Protein AF-A0A956U260-F1 (afdb_monomer_lite)

Radius of gyration: 22.48 Å; chains: 1; bounding box: 60×25×52 Å

Structure (mmCIF, N/CA/C/O backbone):
data_AF-A0A956U260-F1
#
_entry.id   AF-A0A956U260-F1
#
loop_
_atom_site.group_PDB
_atom_site.id
_atom_site.type_symbol
_atom_site.label_atom_id
_atom_site.label_alt_id
_atom_site.label_comp_id
_atom_site.label_asym_id
_atom_site.label_entity_id
_atom_site.label_seq_id
_atom_site.pdbx_PDB_ins_code
_atom_site.Cartn_x
_atom_site.Cartn_y
_atom_site.Cartn_z
_atom_site.occupancy
_atom_site.B_iso_or_equiv
_atom_site.auth_seq_id
_atom_site.auth_comp_id
_atom_site.auth_asym_id
_atom_site.auth_atom_id
_atom_site.pdbx_PDB_model_num
ATOM 1 N N . MET A 1 1 ? -6.332 -4.054 18.801 1.00 64.88 1 MET A N 1
ATOM 2 C CA . MET A 1 1 ? -7.334 -3.091 19.324 1.00 64.88 1 MET A CA 1
ATOM 3 C C . MET A 1 1 ? -8.642 -3.293 18.571 1.00 64.88 1 MET A C 1
ATOM 5 O O . MET A 1 1 ? -8.606 -3.254 17.340 1.00 64.88 1 MET A O 1
ATOM 9 N N . LYS A 1 2 ? -9.770 -3.523 19.260 1.00 76.88 2 LYS A N 1
ATOM 10 C CA . LYS A 1 2 ? -11.088 -3.543 18.604 1.00 76.88 2 LYS A CA 1
ATOM 11 C C . LYS A 1 2 ? -11.483 -2.127 18.192 1.00 76.88 2 LYS A C 1
ATOM 13 O O . LYS A 1 2 ? -11.190 -1.149 18.877 1.00 76.88 2 LYS A O 1
ATOM 18 N N . LYS A 1 3 ? -12.112 -2.018 17.027 1.00 88.38 3 LYS A N 1
ATOM 19 C CA . LYS A 1 3 ? -12.646 -0.767 16.500 1.00 88.38 3 LYS A CA 1
ATOM 20 C C . LYS A 1 3 ? -14.112 -0.945 16.151 1.00 88.38 3 LYS A C 1
ATOM 22 O O . LYS A 1 3 ? -14.523 -2.004 15.681 1.00 88.38 3 LYS A O 1
ATOM 27 N N . LEU A 1 4 ? -14.872 0.115 16.365 1.00 89.94 4 LEU A N 1
ATOM 28 C CA . LEU A 1 4 ? -16.263 0.259 15.981 1.00 89.94 4 LEU A CA 1
ATOM 29 C C . LEU A 1 4 ? -16.332 1.055 14.676 1.00 89.94 4 LEU A C 1
ATOM 31 O O . LEU A 1 4 ? -15.757 2.136 14.575 1.00 89.94 4 LEU A O 1
ATOM 35 N N . CYS A 1 5 ? -17.037 0.553 13.669 1.00 91.50 5 CYS A N 1
ATOM 36 C CA . CYS A 1 5 ? -17.355 1.350 12.487 1.00 91.50 5 CYS A CA 1
ATOM 37 C C . CYS A 1 5 ? -18.518 2.307 12.782 1.00 91.50 5 CYS A C 1
ATOM 39 O O . CYS A 1 5 ? -19.581 1.855 13.197 1.00 91.50 5 CYS A O 1
ATOM 41 N N . ALA A 1 6 ? -18.344 3.605 12.522 1.00 90.75 6 ALA A N 1
ATOM 42 C CA . ALA A 1 6 ? -19.382 4.613 12.757 1.00 90.75 6 ALA A CA 1
ATOM 43 C C . ALA A 1 6 ? -20.577 4.507 11.788 1.00 90.75 6 ALA A C 1
ATOM 45 O O . ALA A 1 6 ? -21.667 4.957 12.125 1.00 90.75 6 ALA A O 1
ATOM 46 N N . ASP A 1 7 ? -20.387 3.895 10.614 1.00 91.50 7 ASP A N 1
ATOM 47 C CA . ASP A 1 7 ? -21.443 3.796 9.596 1.00 91.50 7 ASP A CA 1
ATOM 48 C C . ASP A 1 7 ? -22.310 2.540 9.771 1.00 91.50 7 ASP A C 1
ATOM 50 O O . ASP A 1 7 ? -23.534 2.610 9.714 1.00 91.50 7 ASP A O 1
ATOM 54 N N . CYS A 1 8 ? -21.682 1.377 9.986 1.00 90.19 8 CYS A N 1
ATOM 55 C CA . CYS A 1 8 ? -22.378 0.082 10.042 1.00 90.19 8 CYS A CA 1
ATOM 56 C C . CYS A 1 8 ? -22.360 -0.595 11.416 1.00 90.19 8 CYS A C 1
ATOM 58 O O . CYS A 1 8 ? -22.862 -1.709 11.540 1.00 90.19 8 CYS A O 1
ATOM 60 N N . TYR A 1 9 ? -21.768 0.040 12.434 1.00 89.75 9 TYR A N 1
ATOM 61 C CA . TYR A 1 9 ? -21.723 -0.445 13.824 1.00 89.75 9 TYR A CA 1
ATOM 62 C C . TYR A 1 9 ? -21.036 -1.804 14.011 1.00 89.75 9 TYR A C 1
ATOM 64 O O . TYR A 1 9 ? -21.122 -2.420 15.069 1.00 89.75 9 TYR A O 1
ATOM 72 N N . TYR A 1 10 ? -20.299 -2.260 12.997 1.00 89.81 10 TYR A N 1
ATOM 73 C CA . TYR A 1 10 ? -19.475 -3.457 13.081 1.00 89.81 10 TYR A CA 1
ATOM 74 C C . TYR A 1 10 ? -18.337 -3.257 14.089 1.00 89.81 10 TYR A C 1
ATOM 76 O O . TYR A 1 10 ? -17.586 -2.279 13.992 1.00 89.81 10 TYR A O 1
ATOM 84 N N . VAL A 1 11 ? -18.184 -4.213 15.008 1.00 88.00 11 VAL A N 1
ATOM 85 C CA . VAL A 1 11 ? -17.120 -4.252 16.017 1.00 88.00 11 VAL A CA 1
ATOM 86 C C . VAL A 1 11 ? -16.096 -5.312 15.625 1.00 88.00 11 VAL A C 1
ATOM 88 O O . VAL A 1 11 ? -16.413 -6.495 15.544 1.00 88.00 11 VAL A O 1
ATOM 91 N N . GLY A 1 12 ? -14.848 -4.907 15.402 1.00 85.62 12 GLY A N 1
ATOM 92 C CA . GLY A 1 12 ? -13.780 -5.845 15.066 1.00 85.62 12 GLY A CA 1
ATOM 93 C C . GLY A 1 12 ? -12.477 -5.169 14.665 1.00 85.62 12 GLY A C 1
ATOM 94 O O . GLY A 1 12 ? -12.240 -4.000 14.970 1.00 85.62 12 GLY A O 1
ATOM 95 N N . SER A 1 13 ? -11.610 -5.916 13.985 1.00 82.00 13 SER A N 1
ATOM 96 C CA . SER A 1 13 ? -10.363 -5.393 13.430 1.00 82.00 13 SER A CA 1
ATOM 97 C C . SER A 1 13 ? -10.599 -4.707 12.083 1.00 82.00 13 SER A C 1
ATOM 99 O O . SER A 1 13 ? -11.381 -5.17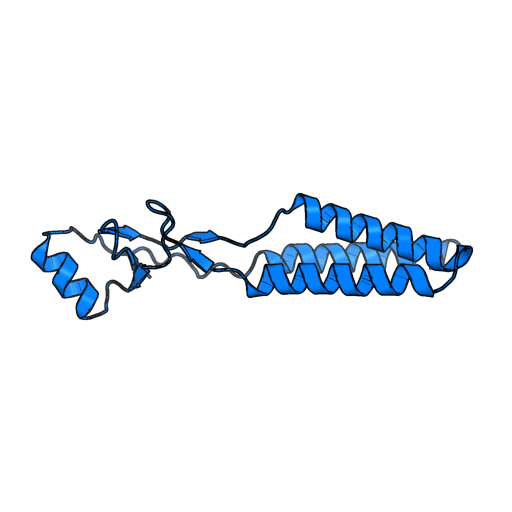0 11.249 1.00 82.00 13 SER A O 1
ATOM 101 N N . GLU A 1 14 ? -9.882 -3.612 11.851 1.00 83.38 14 GLU A N 1
ATOM 102 C CA . GLU A 1 14 ? -9.828 -2.969 10.540 1.00 83.38 14 GLU A CA 1
ATOM 103 C C . GLU A 1 14 ? -9.085 -3.842 9.528 1.00 83.38 14 GLU A C 1
ATOM 105 O O . GLU A 1 14 ? -8.104 -4.508 9.862 1.00 83.38 14 GLU A O 1
ATOM 110 N N . LYS A 1 15 ? -9.532 -3.823 8.272 1.00 83.25 15 LYS A N 1
ATOM 111 C CA . LYS A 1 15 ? -8.829 -4.487 7.177 1.00 83.25 15 LYS A CA 1
ATOM 112 C C . LYS A 1 15 ? -7.995 -3.454 6.431 1.00 83.25 15 LYS A C 1
ATOM 114 O O . LYS A 1 15 ? -8.499 -2.399 6.046 1.00 83.25 15 LYS A O 1
ATOM 119 N N . HIS A 1 16 ? -6.719 -3.751 6.201 1.00 79.75 16 HIS A N 1
ATOM 120 C CA . HIS A 1 16 ? -5.903 -2.934 5.310 1.00 79.75 16 HIS A CA 1
ATOM 121 C C . HIS A 1 16 ? -6.337 -3.168 3.864 1.00 79.75 16 HIS A C 1
ATOM 123 O O . HIS A 1 16 ? -6.319 -4.297 3.371 1.00 79.75 16 HIS A O 1
ATOM 129 N N . LYS A 1 17 ? -6.716 -2.089 3.181 1.00 80.31 17 LYS A N 1
ATOM 130 C CA . LYS A 1 17 ? -6.945 -2.082 1.740 1.00 80.31 17 LYS A CA 1
ATOM 131 C C . LYS A 1 17 ? -5.847 -1.246 1.101 1.00 80.31 17 LYS A C 1
ATOM 133 O O . LYS A 1 17 ? -5.830 -0.021 1.216 1.00 80.31 17 LYS A O 1
ATOM 138 N N . THR A 1 18 ? -4.907 -1.926 0.459 1.00 78.12 18 THR A N 1
ATOM 139 C CA . THR A 1 18 ? -3.907 -1.286 -0.392 1.00 78.12 18 THR A CA 1
ATOM 140 C C . THR A 1 18 ? -4.554 -0.923 -1.731 1.00 78.12 18 THR A C 1
ATOM 142 O O . THR A 1 18 ? -5.244 -1.758 -2.322 1.00 78.12 18 THR A O 1
ATOM 145 N N . PRO A 1 19 ? -4.407 0.323 -2.206 1.00 70.19 19 PRO A N 1
ATOM 146 C CA . PRO A 1 19 ? -4.822 0.682 -3.552 1.00 70.19 19 PRO A CA 1
ATOM 147 C C . PRO A 1 19 ? -3.888 0.030 -4.5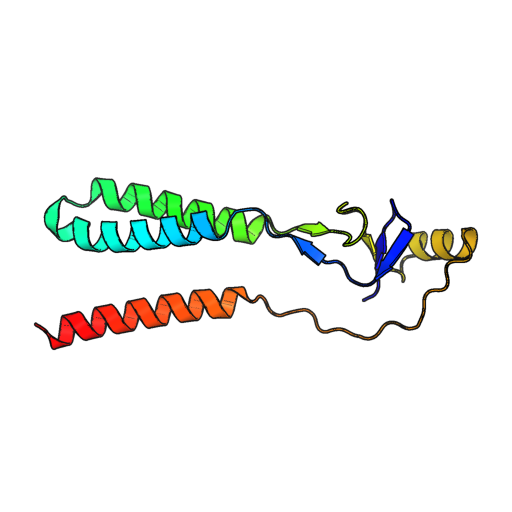78 1.00 70.19 19 PRO A C 1
ATOM 149 O O . PRO A 1 19 ? -2.717 -0.208 -4.297 1.00 70.19 19 PRO A O 1
ATOM 152 N N . GLY A 1 20 ? -4.403 -0.248 -5.774 1.00 70.38 20 GLY A N 1
ATOM 153 C CA . GLY A 1 20 ? -3.611 -0.757 -6.897 1.00 70.38 20 GLY A CA 1
ATOM 154 C C . GLY A 1 20 ? -3.752 -2.258 -7.162 1.00 70.38 20 GLY A C 1
ATOM 155 O O . GLY A 1 20 ? -4.252 -3.029 -6.343 1.00 70.38 20 GLY A O 1
ATOM 156 N N . ASN A 1 21 ? -3.314 -2.658 -8.355 1.00 80.12 21 ASN A N 1
ATOM 157 C CA . ASN A 1 21 ? -3.366 -4.033 -8.842 1.00 80.12 21 ASN A CA 1
ATOM 158 C C . ASN A 1 21 ? -1.966 -4.666 -8.764 1.00 80.12 21 ASN A C 1
ATOM 160 O O . ASN A 1 21 ? -1.000 -4.090 -9.267 1.00 80.12 21 ASN A O 1
ATOM 164 N N . ILE A 1 22 ? -1.862 -5.851 -8.151 1.00 80.06 22 ILE A N 1
ATOM 165 C CA . ILE A 1 22 ? -0.607 -6.617 -8.062 1.00 80.06 22 ILE A CA 1
ATOM 166 C C . ILE A 1 22 ? -0.065 -6.992 -9.448 1.00 80.06 22 ILE A C 1
ATOM 168 O O . ILE A 1 22 ? 1.145 -7.041 -9.637 1.00 80.06 22 ILE A O 1
ATOM 172 N N . VAL A 1 23 ? -0.951 -7.187 -10.431 1.00 81.69 23 VAL A N 1
ATOM 173 C CA . VAL A 1 23 ? -0.577 -7.512 -11.816 1.00 81.69 23 VAL A CA 1
ATOM 174 C C . VAL A 1 23 ? 0.198 -6.363 -12.458 1.00 81.69 23 VAL A C 1
ATOM 176 O O . VAL A 1 23 ? 1.190 -6.597 -13.140 1.00 81.69 23 VAL A O 1
ATOM 179 N N . VAL A 1 24 ? -0.214 -5.118 -12.197 1.00 80.94 24 VAL A N 1
ATOM 180 C CA . VAL A 1 24 ? 0.461 -3.923 -12.727 1.00 80.94 24 VAL A CA 1
ATOM 181 C C . VAL A 1 24 ? 1.861 -3.789 -12.132 1.00 80.94 24 VAL A C 1
ATOM 183 O O . VAL A 1 24 ? 2.796 -3.458 -12.850 1.00 80.94 24 VAL A O 1
ATOM 186 N N . GLU A 1 25 ? 2.030 -4.112 -10.848 1.00 79.81 25 GLU A N 1
ATOM 187 C CA . GLU A 1 25 ? 3.354 -4.134 -10.226 1.00 79.81 25 GLU A CA 1
ATOM 188 C C . GLU A 1 25 ? 4.250 -5.197 -10.864 1.00 79.81 25 GLU A C 1
ATOM 190 O O . GLU A 1 25 ? 5.353 -4.879 -11.294 1.00 79.81 25 GLU A O 1
ATOM 195 N N . LEU A 1 26 ? 3.762 -6.432 -11.011 1.00 81.69 26 LEU A N 1
ATOM 196 C CA . LEU A 1 26 ? 4.532 -7.506 -11.643 1.00 81.69 26 LEU A CA 1
ATOM 197 C C . LEU A 1 26 ? 4.964 -7.134 -13.072 1.00 81.69 26 LEU A C 1
ATOM 199 O O . LEU A 1 26 ? 6.100 -7.389 -13.466 1.00 81.69 26 LEU A O 1
ATOM 203 N N . PHE A 1 27 ? 4.074 -6.479 -13.822 1.00 85.50 27 PHE A N 1
ATOM 204 C CA . PHE A 1 27 ? 4.360 -5.988 -15.165 1.00 85.50 27 PHE A CA 1
ATOM 205 C C . PHE A 1 27 ? 5.430 -4.885 -15.170 1.00 85.50 27 PHE A C 1
ATOM 207 O O . PHE A 1 27 ? 6.345 -4.924 -15.986 1.00 85.50 27 PHE A O 1
ATOM 214 N N . LEU A 1 28 ? 5.364 -3.935 -14.233 1.00 81.12 28 LEU A N 1
ATOM 215 C CA . LEU A 1 28 ? 6.360 -2.868 -14.078 1.00 81.12 28 LEU A CA 1
ATOM 216 C C . LEU A 1 28 ? 7.739 -3.402 -13.664 1.00 81.12 28 LEU A C 1
ATOM 218 O O . LEU A 1 28 ? 8.758 -2.909 -14.147 1.00 81.12 28 LEU A O 1
ATOM 222 N N . TRP A 1 29 ? 7.786 -4.432 -12.818 1.00 81.06 29 TRP A N 1
ATOM 223 C CA . TRP A 1 29 ? 9.032 -5.126 -12.487 1.00 81.06 29 TRP A CA 1
ATOM 224 C C . TRP A 1 29 ? 9.594 -5.882 -13.694 1.00 81.06 29 TRP A C 1
ATOM 226 O O . TRP A 1 29 ? 10.782 -5.764 -13.983 1.00 81.06 29 TRP A O 1
ATOM 236 N N . ALA A 1 30 ? 8.757 -6.605 -14.443 1.00 81.50 30 ALA A N 1
ATOM 237 C CA . ALA A 1 30 ? 9.185 -7.282 -15.667 1.00 81.50 30 ALA A CA 1
ATOM 238 C C . ALA A 1 30 ? 9.722 -6.286 -16.709 1.00 81.50 30 ALA A C 1
ATOM 240 O O . ALA A 1 30 ? 10.789 -6.506 -17.280 1.00 81.50 30 ALA A O 1
ATOM 241 N N . ALA A 1 31 ? 9.041 -5.152 -16.897 1.00 80.38 31 ALA A N 1
ATOM 242 C CA . ALA A 1 31 ? 9.494 -4.078 -17.773 1.00 80.38 31 ALA A CA 1
ATOM 243 C C . ALA A 1 31 ? 10.830 -3.482 -17.308 1.00 80.38 31 ALA A C 1
ATOM 245 O O . ALA A 1 31 ? 11.676 -3.184 -18.147 1.00 80.38 31 ALA A O 1
ATOM 246 N N . PHE A 1 32 ? 11.058 -3.356 -15.996 1.00 78.75 32 PHE A N 1
ATOM 247 C CA . PHE A 1 32 ? 12.346 -2.928 -15.452 1.00 78.75 32 PHE A CA 1
ATOM 248 C C . PHE A 1 32 ? 13.473 -3.913 -15.792 1.00 78.75 32 PHE A C 1
ATOM 250 O O . PHE A 1 32 ? 14.510 -3.487 -16.295 1.00 78.75 32 PHE A O 1
ATOM 257 N N . PHE A 1 33 ? 13.261 -5.221 -15.607 1.00 80.56 33 PHE A N 1
ATOM 258 C CA . PHE A 1 33 ? 14.261 -6.233 -15.967 1.00 80.56 33 PHE A CA 1
ATOM 259 C C . PHE A 1 33 ? 14.549 -6.249 -17.470 1.00 80.56 33 PHE A C 1
ATOM 261 O O . PHE A 1 33 ? 15.710 -6.222 -17.870 1.00 80.56 33 PHE A O 1
ATOM 268 N N . VAL A 1 34 ? 13.513 -6.218 -18.311 1.00 81.56 34 VAL A N 1
ATOM 269 C CA . VAL A 1 34 ? 13.678 -6.167 -19.773 1.00 81.56 34 VAL A CA 1
ATOM 270 C C . VAL A 1 34 ? 14.414 -4.895 -20.195 1.00 81.56 34 VAL A C 1
ATOM 272 O O . VAL A 1 34 ? 15.316 -4.950 -21.027 1.00 81.56 34 VAL A O 1
ATOM 275 N N . SER A 1 35 ? 14.089 -3.758 -19.576 1.00 76.00 35 SER A N 1
ATOM 276 C CA . SER A 1 35 ? 14.764 -2.488 -19.848 1.00 76.00 35 SER A CA 1
ATOM 277 C C . SER A 1 35 ? 16.227 -2.524 -19.427 1.00 76.00 35 SER A C 1
ATOM 279 O O . SER A 1 35 ? 17.060 -2.007 -20.156 1.00 76.00 35 SER A O 1
ATOM 281 N N . PHE A 1 36 ? 16.561 -3.166 -18.304 1.00 74.94 36 PHE A N 1
ATOM 282 C CA . PHE A 1 36 ? 17.941 -3.309 -17.839 1.00 74.94 36 PHE A CA 1
ATOM 283 C C . PHE A 1 36 ? 18.817 -4.061 -18.849 1.00 74.94 36 PHE A C 1
ATOM 285 O O . PHE A 1 36 ? 19.900 -3.592 -19.191 1.00 74.94 36 PHE A O 1
ATOM 292 N N . PHE A 1 37 ? 18.317 -5.168 -19.406 1.00 76.50 37 PHE A N 1
ATOM 293 C CA . PHE A 1 37 ? 19.013 -5.879 -20.482 1.00 76.50 37 PHE A CA 1
ATOM 294 C C . PHE A 1 37 ? 19.042 -5.079 -21.795 1.00 76.50 37 PHE A C 1
ATOM 296 O O . PHE A 1 37 ? 20.013 -5.161 -22.544 1.00 76.50 37 PHE A O 1
ATOM 303 N N . ALA A 1 38 ? 18.027 -4.250 -22.054 1.00 72.75 38 ALA A N 1
ATOM 304 C CA . ALA A 1 38 ? 17.974 -3.390 -23.234 1.00 72.75 38 ALA A CA 1
ATOM 305 C C . ALA A 1 38 ? 18.899 -2.156 -23.160 1.00 72.75 38 ALA A C 1
ATOM 307 O O . ALA A 1 38 ? 19.270 -1.643 -24.216 1.00 72.75 38 ALA A O 1
ATOM 308 N N . ILE A 1 39 ? 19.322 -1.700 -21.967 1.00 72.81 39 ILE A N 1
ATOM 309 C CA . ILE A 1 39 ? 20.275 -0.576 -21.798 1.00 72.81 39 ILE A CA 1
ATOM 310 C C . ILE A 1 39 ? 21.566 -0.833 -22.584 1.00 72.81 39 ILE A C 1
ATOM 312 O O . ILE A 1 39 ? 22.094 0.087 -23.209 1.00 72.81 39 ILE A O 1
ATOM 316 N N . LEU A 1 40 ? 22.045 -2.082 -22.590 1.00 67.56 40 LEU A N 1
ATOM 317 C CA . LEU A 1 40 ? 23.266 -2.475 -23.300 1.00 67.56 40 LEU A CA 1
ATOM 318 C C . LEU A 1 40 ? 23.119 -2.423 -24.829 1.00 67.56 40 LEU A C 1
ATOM 320 O O . LEU A 1 40 ? 24.120 -2.273 -25.522 1.00 67.56 40 LEU A O 1
ATOM 324 N N . ALA A 1 41 ? 21.894 -2.521 -25.355 1.00 70.75 41 ALA A N 1
ATOM 325 C CA . ALA A 1 41 ? 21.628 -2.620 -26.791 1.00 70.75 41 ALA A CA 1
ATOM 326 C C . ALA A 1 41 ? 21.057 -1.333 -27.420 1.00 70.75 41 ALA A C 1
ATOM 328 O O . ALA A 1 41 ? 21.346 -1.047 -28.578 1.00 70.75 41 ALA A O 1
ATOM 329 N N . PHE A 1 42 ? 20.254 -0.554 -26.684 1.00 69.69 42 PHE A N 1
ATOM 330 C CA . PHE A 1 42 ? 19.453 0.556 -27.233 1.00 69.69 42 PHE A CA 1
ATOM 331 C C . PHE A 1 42 ? 19.694 1.918 -26.558 1.00 69.69 42 PHE A C 1
ATOM 333 O O . PHE A 1 42 ? 19.072 2.914 -26.932 1.00 69.69 42 PHE A O 1
ATOM 340 N N . GLY A 1 43 ? 20.618 1.993 -25.596 1.00 72.00 43 GLY A N 1
ATOM 341 C CA . GLY A 1 43 ? 20.974 3.234 -24.911 1.00 72.00 43 GLY A CA 1
ATOM 342 C C . GLY A 1 43 ? 20.112 3.554 -23.683 1.00 72.00 43 GLY A C 1
ATOM 343 O O . GLY A 1 43 ? 19.143 2.878 -23.349 1.00 72.00 43 GLY A O 1
ATOM 344 N N . ILE A 1 44 ? 20.519 4.604 -22.969 1.00 74.62 44 ILE A N 1
ATOM 345 C CA . ILE A 1 44 ? 20.162 4.845 -21.558 1.00 74.62 44 ILE A CA 1
ATOM 346 C C . ILE A 1 44 ? 18.813 5.578 -21.377 1.00 74.62 44 ILE A C 1
ATOM 348 O O . ILE A 1 44 ? 18.179 5.467 -20.328 1.00 74.62 44 ILE A O 1
ATOM 352 N N . LEU A 1 45 ? 18.336 6.307 -22.391 1.00 76.56 45 LEU A N 1
ATOM 353 C CA . LEU A 1 45 ? 17.154 7.182 -22.295 1.00 76.56 45 LEU A CA 1
ATOM 354 C C . LEU A 1 45 ? 15.819 6.444 -22.028 1.00 76.56 45 LEU A C 1
ATOM 356 O O . LEU A 1 45 ? 15.154 6.782 -21.045 1.00 76.56 45 LEU A O 1
ATOM 360 N N . PRO A 1 46 ? 15.402 5.447 -22.836 1.00 77.31 46 PRO A N 1
ATOM 361 C CA . PRO A 1 46 ? 14.139 4.734 -22.604 1.00 77.31 46 PRO A CA 1
ATOM 362 C C . PRO A 1 46 ? 14.064 3.999 -21.243 1.00 77.31 46 PRO A C 1
ATOM 364 O O . PRO A 1 46 ? 13.036 4.098 -20.565 1.00 77.31 46 PRO A O 1
ATOM 367 N N . PRO A 1 47 ? 15.132 3.316 -20.785 1.00 77.06 47 PRO A N 1
ATOM 368 C CA . PRO A 1 47 ? 15.149 2.606 -19.504 1.00 77.06 47 PRO A CA 1
ATOM 369 C C . PRO A 1 47 ? 14.972 3.504 -18.274 1.00 77.06 47 PRO A C 1
ATOM 371 O O . PRO A 1 47 ? 14.298 3.106 -17.322 1.00 77.06 47 PRO A O 1
ATOM 374 N N . ILE A 1 48 ? 15.518 4.726 -18.289 1.00 79.19 48 ILE A N 1
ATOM 375 C CA . ILE A 1 48 ? 15.382 5.670 -17.165 1.00 79.19 48 ILE A CA 1
ATOM 376 C C . ILE A 1 48 ? 13.924 6.100 -16.973 1.00 79.19 48 ILE A C 1
ATOM 378 O O . ILE A 1 48 ? 13.443 6.154 -15.841 1.00 79.19 48 ILE A O 1
ATOM 382 N N . VAL A 1 49 ? 13.195 6.377 -18.058 1.00 85.06 49 VAL A N 1
ATOM 383 C CA . VAL A 1 49 ? 11.787 6.800 -17.970 1.00 85.06 49 VAL A CA 1
ATOM 384 C C . VAL A 1 49 ? 10.929 5.694 -17.349 1.00 85.06 49 VAL A C 1
ATOM 386 O O . VAL A 1 49 ? 10.141 5.955 -16.438 1.00 85.06 49 VAL A O 1
ATOM 389 N N . LEU A 1 50 ? 11.123 4.445 -17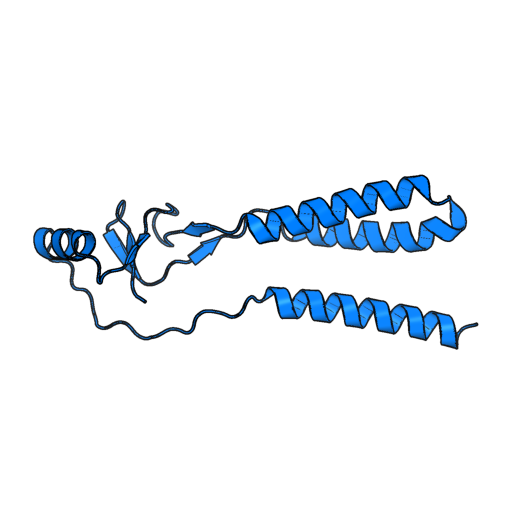.781 1.00 81.12 50 LEU A N 1
ATOM 390 C CA . LEU A 1 50 ? 10.417 3.291 -17.216 1.00 81.12 50 LEU A CA 1
ATOM 391 C C . LEU A 1 50 ? 10.786 3.045 -15.751 1.00 81.12 50 LEU A C 1
ATOM 393 O O . LEU A 1 50 ? 9.916 2.703 -14.950 1.00 81.12 50 LEU A O 1
ATOM 397 N N . PHE A 1 51 ? 12.045 3.274 -15.378 1.00 82.06 51 PHE A N 1
ATOM 398 C CA . PHE A 1 51 ? 12.486 3.164 -13.992 1.00 82.06 51 PHE A CA 1
ATOM 399 C C . PHE A 1 51 ? 11.783 4.171 -13.076 1.00 82.06 51 PHE A C 1
ATOM 401 O O . PHE A 1 51 ? 11.257 3.788 -12.029 1.00 82.06 51 PHE A O 1
ATOM 408 N N . ILE A 1 52 ? 11.701 5.437 -13.494 1.00 85.19 52 ILE A N 1
ATOM 409 C CA . ILE A 1 52 ? 11.015 6.489 -12.730 1.00 85.19 52 ILE A CA 1
ATOM 410 C C . ILE A 1 52 ? 9.522 6.161 -12.576 1.00 85.19 52 ILE A C 1
ATOM 412 O O . ILE A 1 52 ? 8.982 6.271 -11.474 1.00 85.19 52 ILE A O 1
ATOM 416 N N . LEU A 1 53 ? 8.859 5.699 -13.643 1.00 85.69 53 LEU A N 1
ATOM 417 C CA . LEU A 1 53 ? 7.449 5.290 -13.592 1.00 85.69 53 LEU A CA 1
ATOM 418 C C . LEU A 1 53 ? 7.220 4.095 -12.655 1.00 85.69 53 LEU A C 1
ATOM 420 O O . LEU A 1 53 ? 6.259 4.089 -11.883 1.00 85.69 53 LEU A O 1
ATOM 424 N N . SER A 1 54 ? 8.118 3.108 -12.689 1.00 82.88 54 SER A N 1
ATOM 425 C CA . SER A 1 54 ? 8.047 1.912 -11.845 1.00 82.88 54 SER A CA 1
ATOM 426 C C . SER A 1 54 ? 8.193 2.250 -10.360 1.00 82.88 54 SER A C 1
ATOM 428 O O . SER A 1 54 ? 7.354 1.858 -9.543 1.00 82.88 54 SER A O 1
ATOM 430 N N . ILE A 1 55 ? 9.185 3.076 -10.007 1.00 82.19 55 ILE A N 1
ATOM 431 C CA . ILE A 1 55 ? 9.358 3.567 -8.632 1.00 82.19 55 ILE A CA 1
ATOM 432 C C . ILE A 1 55 ? 8.152 4.401 -8.197 1.00 82.19 55 ILE A C 1
ATOM 434 O O . ILE A 1 55 ? 7.623 4.182 -7.107 1.00 82.19 55 ILE A O 1
ATOM 438 N N . GLY A 1 56 ? 7.691 5.329 -9.039 1.00 85.31 56 GLY A N 1
ATOM 439 C CA . GLY A 1 56 ? 6.554 6.194 -8.726 1.00 85.31 56 GLY A CA 1
ATOM 440 C C . GLY A 1 56 ? 5.288 5.401 -8.397 1.00 85.31 56 GLY A C 1
ATOM 441 O O . GLY A 1 56 ? 4.630 5.667 -7.389 1.00 85.31 56 GLY A O 1
ATOM 442 N N . TYR A 1 57 ? 4.983 4.372 -9.191 1.00 82.50 57 TYR A N 1
ATOM 443 C CA . TYR A 1 57 ? 3.850 3.485 -8.929 1.00 82.50 57 TYR A CA 1
ATOM 444 C C . TYR A 1 57 ? 4.024 2.683 -7.631 1.00 82.50 57 TYR A C 1
ATOM 446 O O . TYR A 1 57 ? 3.084 2.568 -6.839 1.00 82.50 57 TYR A O 1
ATOM 454 N N . SER A 1 58 ? 5.231 2.171 -7.380 1.00 80.31 58 SER A N 1
ATOM 455 C CA . SER A 1 58 ? 5.544 1.426 -6.158 1.00 80.31 58 SER A CA 1
ATOM 456 C C . SER A 1 58 ? 5.348 2.292 -4.904 1.00 80.31 58 SER A C 1
ATOM 458 O O . SER A 1 58 ? 4.662 1.891 -3.961 1.00 80.31 58 SER A O 1
ATOM 460 N N . LEU A 1 59 ? 5.831 3.539 -4.923 1.00 82.31 59 LEU A N 1
ATOM 461 C CA . LEU A 1 59 ? 5.630 4.499 -3.832 1.00 82.31 59 LEU A CA 1
ATOM 462 C C . LEU A 1 59 ? 4.153 4.864 -3.642 1.00 82.31 59 LEU A C 1
ATOM 464 O O . LEU A 1 59 ? 3.665 4.866 -2.511 1.00 82.31 59 LEU A O 1
ATOM 468 N N . TYR A 1 60 ? 3.418 5.117 -4.729 1.00 81.44 60 TYR A N 1
ATOM 469 C CA . TYR A 1 60 ? 1.979 5.392 -4.671 1.00 81.44 60 TYR A CA 1
ATOM 470 C C . TYR A 1 60 ? 1.211 4.263 -3.966 1.00 81.44 60 TYR A C 1
ATOM 472 O O . TYR A 1 60 ? 0.362 4.513 -3.104 1.00 81.44 60 TYR A O 1
ATOM 480 N N . ARG A 1 61 ? 1.546 3.008 -4.282 1.00 79.56 61 ARG A N 1
ATOM 481 C CA . ARG A 1 61 ? 0.929 1.826 -3.673 1.00 79.56 61 ARG A CA 1
ATOM 482 C C . ARG A 1 61 ? 1.234 1.708 -2.180 1.00 79.56 61 ARG A C 1
ATOM 484 O O . ARG A 1 61 ? 0.344 1.354 -1.404 1.00 79.56 61 ARG A O 1
ATOM 491 N N . LEU A 1 62 ? 2.472 2.005 -1.783 1.00 72.81 62 LEU A N 1
ATOM 492 C CA . LEU A 1 62 ? 2.918 1.941 -0.390 1.00 72.81 62 LEU A CA 1
ATOM 493 C C . LEU A 1 62 ? 2.251 3.015 0.475 1.00 72.81 62 LEU A C 1
ATOM 495 O O . LEU A 1 62 ? 1.799 2.724 1.581 1.00 72.81 62 LEU A O 1
ATOM 499 N N . VAL A 1 63 ? 2.150 4.241 -0.038 1.00 79.56 63 VAL A N 1
ATOM 500 C CA . VAL A 1 63 ? 1.610 5.386 0.711 1.00 79.56 63 VAL A CA 1
ATOM 501 C C . VAL A 1 63 ? 0.080 5.371 0.750 1.00 79.56 63 VAL A C 1
ATOM 503 O O . VAL A 1 63 ? -0.526 5.806 1.726 1.00 79.56 63 VAL A O 1
ATOM 506 N N . GLY A 1 64 ? -0.578 4.840 -0.281 1.00 73.81 64 GLY A N 1
ATOM 507 C CA . GLY A 1 64 ? -2.031 4.925 -0.416 1.00 73.81 64 GLY A CA 1
ATOM 508 C C . GLY A 1 64 ? -2.846 3.964 0.461 1.00 73.81 64 GLY A C 1
ATOM 509 O O . GLY A 1 64 ? -4.075 3.961 0.367 1.00 73.81 64 GLY A O 1
ATOM 510 N N . GLY A 1 65 ? -2.209 3.122 1.282 1.00 75.94 65 GLY A N 1
ATOM 511 C CA . GLY A 1 65 ? -2.893 2.130 2.111 1.00 75.94 65 GLY A CA 1
ATOM 512 C C . GLY A 1 65 ? -3.882 2.765 3.092 1.00 75.94 65 GLY A C 1
ATOM 513 O O . GLY A 1 65 ? -3.493 3.533 3.967 1.00 75.94 65 GLY A O 1
ATOM 514 N N . LYS A 1 66 ? -5.167 2.402 2.992 1.00 80.94 66 LYS A N 1
ATOM 515 C CA . LYS A 1 66 ? -6.209 2.872 3.918 1.00 80.94 66 LYS A CA 1
ATOM 516 C C . LYS A 1 66 ? -6.750 1.720 4.752 1.00 80.94 66 LYS A C 1
ATOM 518 O O . LYS A 1 66 ? -6.924 0.597 4.273 1.00 80.94 66 LYS A O 1
ATOM 523 N N . LYS A 1 67 ? -7.028 2.018 6.014 1.00 83.38 67 LYS A N 1
ATOM 524 C CA . LYS A 1 67 ? -7.719 1.121 6.938 1.00 83.38 67 LYS A CA 1
ATOM 525 C C . LYS A 1 67 ? -9.218 1.246 6.689 1.00 83.38 67 LYS A C 1
ATOM 527 O O . LYS A 1 67 ? -9.755 2.350 6.727 1.00 83.38 67 LYS A O 1
ATOM 532 N N . VAL A 1 68 ? -9.875 0.135 6.370 1.00 89.31 68 VAL A N 1
ATOM 533 C CA . VAL A 1 68 ? -11.299 0.107 6.015 1.00 89.31 68 VAL A CA 1
ATOM 534 C C . VAL A 1 68 ? -12.050 -0.927 6.843 1.00 89.31 68 VAL A C 1
ATOM 536 O O . VAL A 1 68 ? -11.497 -1.951 7.252 1.00 89.31 68 VAL A O 1
ATOM 539 N N . CYS A 1 69 ? -13.337 -0.677 7.061 1.00 89.06 69 CYS A N 1
ATOM 540 C CA . CYS A 1 69 ? -14.231 -1.644 7.679 1.00 89.06 69 CYS A CA 1
ATOM 541 C C . CYS A 1 69 ? -14.411 -2.873 6.763 1.00 89.06 69 CYS A C 1
ATOM 543 O O . CYS A 1 69 ? -14.672 -2.698 5.570 1.00 89.06 69 CYS A O 1
ATOM 545 N N . PRO A 1 70 ? -14.322 -4.114 7.280 1.00 86.44 70 PRO A N 1
ATOM 546 C CA . PRO A 1 70 ? -14.548 -5.313 6.471 1.00 86.44 70 PRO A CA 1
ATOM 547 C C . PRO A 1 70 ? -16.003 -5.461 6.007 1.00 86.44 70 PRO A C 1
ATOM 549 O O . PRO A 1 70 ? -16.230 -6.069 4.965 1.00 86.44 70 PRO A O 1
ATOM 552 N N . ASN A 1 71 ? -16.961 -4.890 6.743 1.00 88.19 71 ASN A N 1
ATOM 553 C CA . ASN A 1 71 ? -18.383 -5.008 6.437 1.00 88.19 71 ASN A CA 1
ATOM 554 C C . ASN A 1 71 ? -18.825 -3.980 5.377 1.00 88.19 71 ASN A C 1
ATOM 556 O O . ASN A 1 71 ? -19.228 -4.344 4.277 1.00 88.19 71 ASN A O 1
ATOM 560 N N . CYS A 1 72 ? -18.671 -2.680 5.660 1.00 89.62 72 CYS A N 1
ATOM 561 C CA . CYS A 1 72 ? -19.166 -1.612 4.779 1.00 89.62 72 CYS A CA 1
ATOM 562 C C . CYS A 1 72 ? -18.097 -0.958 3.885 1.00 89.62 72 CYS A C 1
ATOM 564 O O . CYS A 1 72 ? -18.435 -0.151 3.027 1.00 89.62 72 CYS A O 1
ATOM 566 N N . LYS A 1 73 ? -16.805 -1.280 4.058 1.00 89.19 73 LYS A N 1
ATOM 567 C CA . LYS A 1 73 ? -15.664 -0.710 3.302 1.00 89.19 73 LYS A CA 1
ATOM 568 C C . LYS A 1 73 ? -15.398 0.793 3.507 1.00 89.19 73 LYS A C 1
ATOM 570 O O . LYS A 1 73 ? -14.516 1.331 2.837 1.00 89.19 73 LYS A O 1
ATOM 575 N N . HIS A 1 74 ? -16.070 1.450 4.453 1.00 89.56 74 HIS A N 1
ATOM 576 C CA . HIS A 1 74 ? -15.782 2.837 4.838 1.00 89.56 74 HIS A CA 1
ATOM 577 C C . HIS A 1 74 ? -14.554 2.949 5.758 1.00 89.56 74 HIS A C 1
ATOM 579 O O . HIS A 1 74 ? -14.174 1.994 6.438 1.00 89.56 74 HIS A O 1
ATOM 585 N N . THR A 1 75 ? -13.928 4.129 5.789 1.00 87.50 75 THR A N 1
ATOM 586 C CA . THR A 1 75 ? -12.736 4.450 6.606 1.00 87.50 75 THR A CA 1
ATOM 587 C C . THR A 1 75 ? -13.082 5.004 7.995 1.00 87.50 75 THR A C 1
ATOM 589 O O . THR A 1 75 ? -12.237 5.585 8.667 1.00 87.50 75 THR A O 1
ATOM 592 N N . SER A 1 76 ? -14.329 4.849 8.429 1.00 89.50 76 SER A N 1
ATOM 593 C CA . SER A 1 76 ? -14.924 5.456 9.626 1.00 89.50 76 SER A CA 1
ATOM 594 C C . SER A 1 76 ? -14.798 4.576 10.881 1.00 89.50 76 SER A C 1
ATOM 596 O O . SER A 1 76 ? -15.729 4.473 11.679 1.00 89.50 76 SER A O 1
ATOM 598 N N . MET A 1 77 ? -13.669 3.881 11.056 1.00 89.19 77 MET A N 1
ATOM 599 C CA . MET A 1 77 ? -13.455 3.028 12.232 1.00 89.19 77 MET A CA 1
ATOM 600 C C . MET A 1 77 ? -12.836 3.810 13.397 1.00 89.19 77 MET A C 1
ATOM 602 O O . MET A 1 77 ? -11.755 4.380 13.273 1.00 89.19 77 MET A O 1
ATOM 606 N N . ILE A 1 78 ? -13.516 3.784 14.542 1.00 91.38 78 ILE A N 1
ATOM 607 C CA . ILE A 1 78 ? -13.181 4.481 15.786 1.00 91.38 78 ILE A CA 1
ATOM 608 C C . ILE A 1 78 ? -12.743 3.435 16.829 1.00 91.38 78 ILE A C 1
ATOM 610 O O . ILE A 1 78 ? -13.378 2.385 16.925 1.00 91.38 78 ILE A O 1
ATOM 614 N N . PRO A 1 79 ? -11.672 3.655 17.613 1.00 88.94 79 PRO A N 1
ATOM 615 C CA . PRO A 1 79 ? -11.308 2.741 18.697 1.00 88.94 79 PRO A CA 1
ATOM 616 C C . PRO A 1 79 ? -12.419 2.659 19.752 1.00 88.94 79 PRO A C 1
ATOM 618 O O . PRO A 1 79 ? -12.987 3.685 20.140 1.00 88.94 79 PRO A O 1
ATOM 621 N N . THR A 1 80 ? -12.703 1.445 20.231 1.00 88.44 80 THR A N 1
ATOM 622 C CA . THR A 1 80 ? -13.770 1.181 21.216 1.00 88.44 80 THR A CA 1
ATOM 623 C C . THR A 1 80 ? -13.554 1.893 22.551 1.00 88.44 80 THR A C 1
ATOM 625 O O . THR A 1 80 ? -14.519 2.180 23.248 1.00 88.44 80 THR A O 1
ATOM 628 N N . ASP A 1 81 ? -12.310 2.250 22.877 1.00 86.62 81 ASP A N 1
ATOM 629 C CA . ASP A 1 81 ? -11.954 2.892 24.149 1.00 86.62 81 ASP A CA 1
ATOM 630 C C . ASP A 1 81 ? -12.257 4.400 24.181 1.00 86.62 81 ASP A C 1
ATOM 632 O O . ASP A 1 81 ? -12.256 5.017 25.248 1.00 86.62 81 ASP A O 1
ATOM 636 N N . SER A 1 82 ? -12.528 5.011 23.023 1.00 89.19 82 SER A N 1
ATOM 637 C CA . SER A 1 82 ? -12.846 6.441 22.933 1.00 89.19 82 SER A CA 1
ATOM 638 C C . SER A 1 82 ? -14.222 6.768 23.526 1.00 89.19 82 SER A C 1
ATOM 640 O O . SER A 1 82 ? -15.160 5.983 23.401 1.00 89.19 82 SER A O 1
ATOM 642 N N . LEU A 1 83 ? -14.372 7.963 24.115 1.00 92.06 83 LEU A N 1
ATOM 643 C CA . LEU A 1 83 ? -15.641 8.425 24.708 1.00 92.06 83 LEU A CA 1
ATOM 644 C C . LEU A 1 83 ? -16.812 8.338 23.715 1.00 92.06 83 LEU A C 1
ATOM 646 O O . LEU A 1 83 ? -17.869 7.812 24.044 1.00 92.06 83 LEU A O 1
ATOM 650 N N . A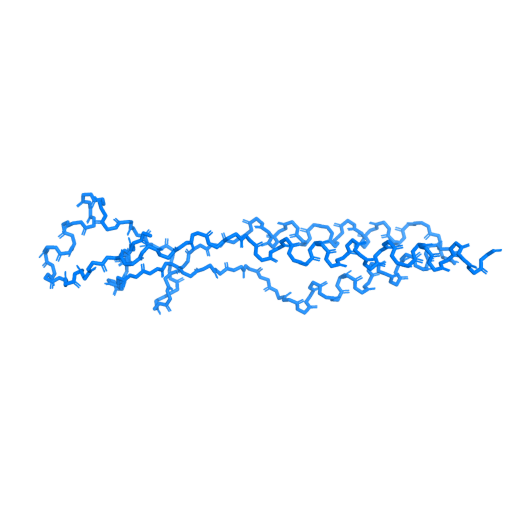RG A 1 84 ? -16.576 8.759 22.465 1.00 91.00 84 ARG A N 1
ATOM 651 C CA . ARG A 1 84 ? -17.571 8.704 21.385 1.00 91.00 84 ARG A CA 1
ATOM 652 C C . ARG A 1 84 ? -17.993 7.274 21.041 1.00 91.00 84 ARG A C 1
ATOM 654 O O . ARG A 1 84 ? -19.148 7.045 20.705 1.00 91.00 84 ARG A O 1
ATOM 661 N N . ALA A 1 85 ? -17.074 6.308 21.087 1.00 89.06 85 ALA A N 1
ATOM 662 C CA . ALA A 1 85 ? -17.423 4.914 20.824 1.00 89.06 85 ALA A CA 1
ATOM 663 C C . ALA A 1 85 ? -18.265 4.324 21.961 1.00 89.06 85 ALA A C 1
ATOM 665 O O . ALA A 1 85 ? -19.237 3.629 21.675 1.00 89.06 85 ALA A O 1
ATOM 666 N N . LYS A 1 86 ? -17.938 4.639 23.223 1.00 90.31 86 LYS A N 1
ATOM 667 C CA . LYS A 1 86 ? -18.694 4.181 24.402 1.00 90.31 86 LYS A CA 1
ATOM 668 C C . LYS A 1 86 ? -20.150 4.639 24.361 1.00 90.31 86 LYS A C 1
ATOM 670 O O . LYS A 1 86 ? -21.036 3.811 24.523 1.00 90.31 86 LYS A O 1
ATOM 675 N N . GLU A 1 87 ? -20.387 5.905 24.028 1.00 92.75 87 GLU A N 1
ATOM 676 C CA . GLU A 1 87 ? -21.739 6.462 23.877 1.00 92.75 87 GLU A CA 1
ATOM 677 C C . GLU A 1 87 ? -22.564 5.717 22.809 1.00 92.75 87 GLU A C 1
ATOM 679 O O . GLU A 1 87 ? -23.736 5.398 23.012 1.00 92.75 87 GLU A O 1
ATOM 684 N N . ILE A 1 88 ? -21.952 5.370 21.672 1.00 89.75 88 ILE A N 1
ATOM 685 C CA . ILE A 1 88 ? -22.625 4.622 20.595 1.00 89.75 88 ILE A CA 1
ATOM 686 C C . ILE A 1 88 ? -22.905 3.170 21.009 1.00 89.75 88 ILE A C 1
ATOM 688 O O . ILE A 1 88 ? -23.943 2.615 20.655 1.00 89.75 88 ILE A O 1
ATOM 692 N N . ILE A 1 89 ? -21.974 2.546 21.731 1.00 9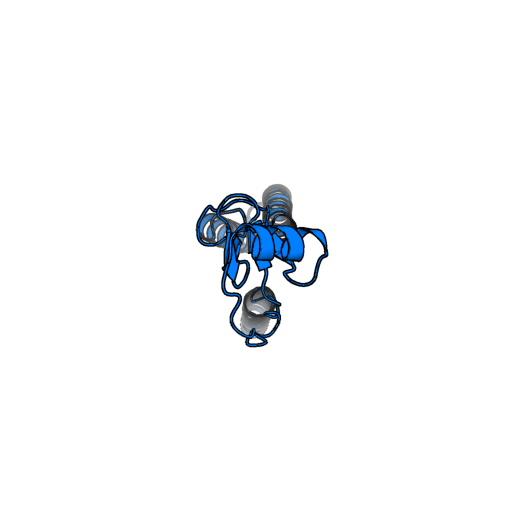0.62 89 ILE A N 1
ATOM 693 C CA . ILE A 1 89 ? -22.109 1.171 22.225 1.00 90.62 89 ILE A CA 1
ATOM 694 C C . ILE A 1 89 ? -23.245 1.086 23.247 1.00 90.62 89 ILE A C 1
ATOM 696 O O . ILE A 1 89 ? -24.100 0.209 23.132 1.00 90.62 89 ILE A O 1
ATOM 700 N N . GLU A 1 90 ? -23.269 2.021 24.197 1.00 91.88 90 GLU A N 1
ATOM 701 C CA . GLU A 1 90 ? -24.268 2.105 25.260 1.00 91.88 90 GLU A CA 1
ATOM 702 C C . GLU A 1 90 ? -25.659 2.415 24.696 1.00 91.88 90 GLU A C 1
ATOM 704 O O . GLU A 1 90 ? -26.599 1.660 24.934 1.00 91.88 90 GLU A O 1
ATOM 709 N N . SER A 1 91 ? -25.782 3.447 23.852 1.00 91.25 91 SER A N 1
ATOM 710 C CA . SER A 1 91 ? -27.070 3.842 23.254 1.00 91.25 91 SER A CA 1
ATOM 711 C C . SER A 1 91 ? -27.701 2.774 22.357 1.00 91.25 91 SER A C 1
ATOM 713 O O . SER A 1 91 ? -28.911 2.796 22.132 1.00 91.25 91 SER A O 1
ATOM 715 N N . ARG A 1 92 ? -26.907 1.834 21.831 1.00 87.94 92 ARG A N 1
ATOM 716 C CA . ARG A 1 92 ? -27.378 0.771 20.929 1.00 87.94 92 ARG A CA 1
ATOM 717 C C . ARG A 1 92 ? -27.375 -0.624 21.543 1.00 87.94 92 ARG A C 1
ATOM 719 O O . ARG A 1 92 ? -27.753 -1.566 20.851 1.00 87.94 92 ARG A O 1
ATOM 726 N N . GLY A 1 93 ? -26.937 -0.771 22.795 1.00 86.69 93 GLY A N 1
ATOM 727 C CA . GLY A 1 93 ? -26.836 -2.071 23.463 1.00 86.69 93 GLY A CA 1
ATOM 728 C C . GLY A 1 93 ? -25.919 -3.061 22.735 1.00 86.69 93 GLY A C 1
ATOM 729 O O . GLY A 1 93 ? -26.229 -4.249 22.648 1.00 86.69 93 GLY A O 1
ATOM 730 N N . ILE A 1 94 ? -24.815 -2.585 22.149 1.00 84.12 94 ILE A N 1
ATOM 731 C CA . ILE A 1 94 ? -23.891 -3.440 21.389 1.00 84.12 94 ILE A CA 1
ATOM 732 C C . ILE A 1 94 ? -22.998 -4.211 22.366 1.00 84.12 94 ILE A C 1
ATOM 734 O O . ILE A 1 94 ? -22.212 -3.622 23.102 1.00 84.12 94 ILE A O 1
ATOM 738 N N . ASN A 1 95 ? -23.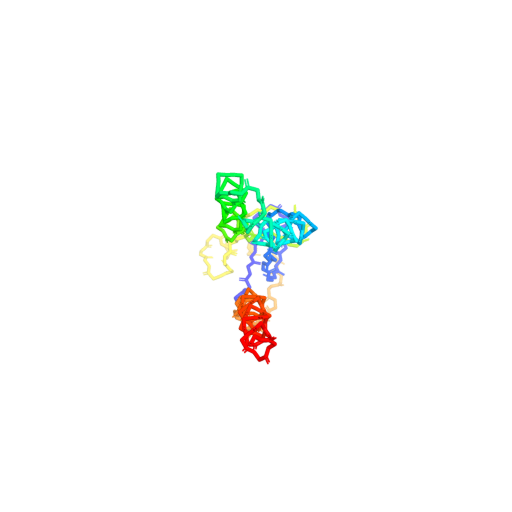046 -5.542 22.331 1.00 78.75 95 ASN A N 1
ATOM 739 C CA . ASN A 1 95 ? -22.164 -6.370 23.153 1.00 78.75 95 ASN A CA 1
ATOM 740 C C . ASN A 1 95 ? -20.750 -6.417 22.557 1.00 78.75 95 ASN A C 1
ATOM 742 O O . ASN A 1 95 ? -20.477 -7.145 21.599 1.00 78.75 95 ASN A O 1
ATOM 746 N N . VAL A 1 96 ? -19.832 -5.639 23.128 1.00 76.25 96 VAL A N 1
ATOM 747 C CA . VAL A 1 96 ? -18.407 -5.691 22.787 1.00 76.25 96 VAL A CA 1
ATOM 748 C C . VAL A 1 96 ? -17.765 -6.803 23.611 1.00 76.25 96 VAL A C 1
ATOM 750 O O . VAL A 1 96 ? -17.403 -6.593 24.760 1.00 76.25 96 VAL A O 1
ATOM 753 N N . GLY A 1 97 ? -17.635 -8.005 23.044 1.00 68.00 97 GLY A N 1
ATOM 754 C CA . GLY A 1 97 ? -16.842 -9.059 23.690 1.00 68.00 97 GLY A CA 1
ATOM 755 C C . GLY A 1 97 ? -15.386 -8.611 23.896 1.00 68.00 97 GLY A C 1
ATOM 756 O O . GLY A 1 97 ? -14.887 -7.778 23.132 1.00 68.00 97 GLY A O 1
ATOM 757 N N . GLU A 1 98 ? -14.687 -9.182 24.876 1.00 57.50 98 GLU A N 1
ATOM 758 C CA . GLU A 1 98 ? -13.268 -8.915 25.172 1.00 57.50 98 GLU A CA 1
ATOM 759 C C . GLU A 1 98 ? -12.396 -9.077 23.908 1.00 57.50 98 GLU A C 1
ATOM 761 O O . GLU A 1 98 ? -12.597 -9.990 23.097 1.00 57.50 98 GLU A O 1
ATOM 766 N N . ALA A 1 99 ? -11.490 -8.135 23.649 1.00 50.28 99 ALA A N 1
ATOM 767 C CA . ALA A 1 99 ? -10.692 -8.093 22.428 1.00 50.28 99 ALA A CA 1
ATOM 768 C C . ALA A 1 99 ? -9.392 -8.879 22.531 1.00 50.28 99 ALA A C 1
ATOM 770 O O . ALA A 1 99 ? -8.453 -8.418 23.170 1.00 50.28 99 ALA A O 1
ATOM 771 N N . ASP A 1 100 ? -9.312 -9.983 21.792 1.00 46.56 100 ASP A N 1
ATOM 772 C CA . ASP A 1 100 ? -8.059 -10.680 21.532 1.00 46.56 100 ASP A CA 1
ATOM 773 C C . ASP A 1 100 ? -7.056 -9.740 20.831 1.00 46.56 100 ASP A C 1
ATOM 775 O O . ASP A 1 100 ? -7.379 -9.031 19.863 1.00 46.56 100 ASP A O 1
ATOM 779 N N . TYR A 1 101 ? -5.847 -9.669 21.382 1.00 47.53 101 TYR A N 1
ATOM 780 C CA . TYR A 1 101 ? -4.783 -8.759 20.975 1.00 47.53 101 TYR A CA 1
ATOM 781 C C . TYR A 1 101 ? -4.105 -9.322 19.721 1.00 47.53 101 TYR A C 1
ATOM 783 O O . TYR A 1 101 ? -3.017 -9.879 19.782 1.00 47.53 101 TYR A O 1
ATOM 791 N N . SER A 1 102 ? -4.742 -9.202 18.551 1.00 46.53 102 SER A N 1
ATOM 792 C CA . SER A 1 102 ? -4.081 -9.610 17.308 1.00 46.53 102 SER A CA 1
ATOM 793 C C . SER A 1 102 ? -3.046 -8.561 16.900 1.00 46.53 102 SER A C 1
ATOM 795 O O . SER A 1 102 ? -3.382 -7.459 16.449 1.00 46.53 102 SER A O 1
ATOM 797 N N . GLU A 1 103 ? -1.797 -8.948 17.106 1.00 46.06 103 GLU A N 1
ATOM 798 C CA . GLU A 1 103 ? -0.541 -8.389 16.631 1.00 46.06 103 GLU A CA 1
ATOM 799 C C . GLU A 1 103 ? -0.664 -7.508 15.380 1.00 46.06 103 GLU A C 1
ATOM 801 O O . GLU A 1 103 ? -1.212 -7.883 14.339 1.00 46.06 103 GLU A O 1
ATOM 806 N N . SER A 1 104 ? -0.122 -6.298 15.507 1.00 48.22 104 SER A N 1
ATOM 807 C CA . SER A 1 104 ? 0.082 -5.351 14.422 1.00 48.22 104 SER A CA 1
ATOM 808 C C . SER A 1 104 ? 0.969 -5.999 13.360 1.00 48.22 104 SER A C 1
ATOM 810 O O . SER A 1 104 ? 2.189 -5.999 13.493 1.00 48.22 104 SER A O 1
ATOM 812 N N . TYR A 1 105 ? 0.344 -6.562 12.320 1.00 52.53 105 TYR A N 1
ATOM 813 C CA . TYR A 1 105 ? 1.000 -7.172 11.167 1.00 52.53 105 TYR A CA 1
ATOM 814 C C . TYR A 1 105 ? 2.142 -6.283 10.666 1.00 52.53 105 TYR A C 1
ATOM 816 O O . TYR A 1 105 ? 1.921 -5.251 10.025 1.00 52.53 105 TYR A O 1
ATOM 824 N N . ALA A 1 106 ? 3.369 -6.722 10.950 1.00 48.19 106 ALA A N 1
ATOM 825 C CA . ALA A 1 106 ? 4.564 -6.251 10.281 1.00 48.19 106 ALA A CA 1
ATOM 826 C C . ALA A 1 106 ? 4.326 -6.336 8.763 1.00 48.19 106 ALA A C 1
ATOM 828 O O . ALA A 1 106 ? 3.755 -7.321 8.274 1.00 48.19 106 ALA A O 1
ATOM 829 N N . PRO A 1 107 ? 4.693 -5.301 7.998 1.00 51.81 107 PRO A N 1
ATOM 830 C CA . PRO A 1 107 ? 4.270 -5.196 6.616 1.00 51.81 107 PRO A CA 1
ATOM 831 C C . PRO A 1 107 ? 4.837 -6.365 5.803 1.00 51.81 107 PRO A C 1
ATOM 833 O O . PRO A 1 107 ? 6.053 -6.523 5.682 1.00 51.81 107 PRO A O 1
ATOM 836 N N . GLN A 1 108 ? 3.954 -7.151 5.169 1.00 56.66 108 GLN A N 1
ATOM 837 C CA . GLN A 1 108 ? 4.331 -8.197 4.202 1.00 56.66 108 GLN A CA 1
ATOM 838 C C . GLN A 1 108 ? 5.235 -7.678 3.062 1.00 56.66 108 GLN A C 1
ATOM 840 O O . GLN A 1 108 ? 5.884 -8.464 2.379 1.00 56.66 108 GLN A O 1
ATOM 845 N N . ILE A 1 109 ? 5.341 -6.356 2.910 1.00 56.19 109 ILE A N 1
ATOM 846 C CA . ILE A 1 109 ? 6.263 -5.629 2.031 1.00 56.19 109 ILE A CA 1
ATOM 847 C C . ILE A 1 109 ? 7.726 -6.067 2.225 1.00 56.19 109 ILE A C 1
ATOM 849 O O . ILE A 1 109 ? 8.441 -6.219 1.237 1.00 56.19 109 ILE A O 1
ATOM 853 N N . TYR A 1 110 ? 8.166 -6.361 3.457 1.00 61.09 110 TYR A N 1
ATOM 854 C CA . TYR A 1 110 ? 9.545 -6.812 3.709 1.00 61.09 110 TYR A CA 1
ATOM 855 C C . TYR A 1 110 ? 9.879 -8.120 2.971 1.00 61.09 110 TYR A C 1
ATOM 857 O O . TYR A 1 110 ? 11.005 -8.285 2.502 1.00 61.09 110 TYR A O 1
ATOM 865 N N . LYS A 1 111 ? 8.907 -9.030 2.800 1.00 65.12 111 LYS A N 1
ATOM 866 C CA . LYS A 1 111 ? 9.144 -10.295 2.089 1.00 65.12 111 LYS A CA 1
ATOM 867 C C . LYS A 1 111 ? 9.407 -10.066 0.600 1.00 65.12 111 LYS A C 1
ATOM 869 O O . LYS A 1 111 ? 10.317 -10.682 0.057 1.00 65.12 111 LYS A O 1
ATOM 874 N N . TYR A 1 112 ? 8.666 -9.162 -0.039 1.00 65.62 112 TYR A N 1
ATOM 875 C CA . TYR A 1 112 ? 8.797 -8.891 -1.475 1.00 65.62 112 TYR A CA 1
ATOM 876 C C . TYR A 1 112 ? 10.036 -8.053 -1.808 1.00 65.62 112 TYR A C 1
ATOM 878 O O . TYR A 1 112 ? 10.743 -8.373 -2.760 1.00 65.62 112 TYR A O 1
ATOM 886 N N . VAL A 1 113 ? 10.368 -7.055 -0.980 1.00 68.69 113 VAL A N 1
ATOM 887 C CA . VAL A 1 113 ? 11.615 -6.280 -1.121 1.00 68.69 113 VAL A CA 1
ATOM 888 C C . VAL A 1 113 ? 12.840 -7.180 -0.934 1.00 68.69 113 VAL A C 1
ATOM 890 O O . VAL A 1 113 ? 13.797 -7.092 -1.701 1.00 68.69 113 VAL A O 1
ATOM 893 N N . ARG A 1 114 ? 12.794 -8.103 0.038 1.00 74.38 114 ARG A N 1
ATOM 894 C CA . ARG A 1 114 ? 13.863 -9.086 0.257 1.00 74.38 114 ARG A CA 1
ATOM 895 C C . ARG A 1 114 ? 14.007 -10.049 -0.925 1.00 74.38 114 ARG A C 1
ATOM 897 O O . ARG A 1 114 ? 15.130 -10.345 -1.316 1.00 74.38 114 ARG A O 1
ATOM 904 N N . LEU A 1 115 ? 12.897 -10.501 -1.515 1.00 75.94 115 LEU A N 1
ATOM 905 C CA . LEU A 1 115 ? 12.928 -11.375 -2.692 1.00 75.94 115 LEU A CA 1
ATOM 906 C C . LEU A 1 115 ? 13.539 -10.667 -3.913 1.00 75.94 115 LEU A C 1
ATOM 908 O O . LEU A 1 115 ? 14.378 -11.247 -4.596 1.00 75.94 115 LEU A O 1
ATOM 912 N N . GLY A 1 116 ? 13.165 -9.404 -4.149 1.00 72.25 116 GLY A N 1
ATOM 913 C CA . GLY A 1 116 ? 13.709 -8.592 -5.242 1.00 72.25 116 GLY A CA 1
ATOM 914 C C . GLY A 1 116 ? 15.224 -8.389 -5.139 1.00 72.25 116 GLY A C 1
ATOM 915 O O . GLY A 1 116 ? 15.932 -8.548 -6.131 1.00 72.25 116 GLY A O 1
ATOM 916 N N . TRP A 1 117 ? 15.739 -8.131 -3.931 1.00 77.44 117 TRP A N 1
ATOM 917 C CA . TRP A 1 117 ? 17.183 -8.028 -3.678 1.00 77.44 117 TRP A CA 1
ATOM 918 C C . TRP A 1 117 ? 17.929 -9.342 -3.918 1.00 77.44 117 TRP A C 1
ATOM 920 O O . TRP A 1 117 ? 19.003 -9.325 -4.513 1.00 77.44 117 TRP A O 1
ATOM 930 N N . ILE A 1 118 ? 17.367 -10.476 -3.489 1.00 83.69 118 ILE A N 1
ATOM 931 C CA . ILE A 1 118 ? 17.984 -11.793 -3.708 1.00 83.69 118 ILE A CA 1
ATOM 932 C C . ILE A 1 118 ? 18.112 -12.078 -5.206 1.00 83.69 118 ILE A C 1
ATOM 934 O O . ILE A 1 118 ? 19.184 -12.466 -5.658 1.00 83.69 118 ILE A O 1
ATOM 938 N N . ILE A 1 119 ? 17.051 -11.837 -5.982 1.00 81.56 119 ILE A N 1
ATOM 939 C CA . ILE A 1 119 ? 17.062 -12.061 -7.434 1.00 81.56 119 ILE A CA 1
ATOM 940 C C . ILE A 1 119 ? 18.116 -11.172 -8.103 1.00 81.56 119 ILE A C 1
ATOM 942 O O . ILE A 1 119 ? 18.919 -11.674 -8.885 1.00 81.56 119 ILE A O 1
ATOM 946 N N . LEU A 1 120 ? 18.170 -9.883 -7.750 1.00 79.56 120 LEU A N 1
ATOM 947 C CA . LEU A 1 120 ? 19.157 -8.951 -8.297 1.00 79.56 120 LEU A CA 1
ATOM 948 C C . LEU A 1 120 ? 20.591 -9.410 -7.994 1.00 79.56 120 LEU A C 1
ATOM 950 O O . LEU A 1 120 ? 21.402 -9.528 -8.912 1.00 79.56 120 LEU A O 1
ATOM 954 N N . VAL A 1 121 ? 20.891 -9.754 -6.739 1.00 85.75 121 VAL A N 1
ATOM 955 C CA . VAL A 1 121 ? 22.219 -10.249 -6.336 1.00 85.75 121 VAL A CA 1
ATOM 956 C C . VAL A 1 121 ? 22.579 -11.541 -7.075 1.00 85.75 121 VAL A C 1
ATOM 958 O O . VAL A 1 121 ? 23.680 -11.643 -7.612 1.00 85.75 121 VAL A O 1
ATOM 961 N N . CYS A 1 122 ? 21.656 -12.502 -7.173 1.00 81.38 122 CYS A N 1
ATOM 962 C CA . CYS A 1 122 ? 21.882 -13.744 -7.913 1.00 81.38 122 CYS A CA 1
ATOM 963 C C . CYS A 1 122 ? 22.159 -13.495 -9.401 1.00 81.38 122 CYS A C 1
ATOM 965 O O . CYS A 1 122 ? 23.048 -14.131 -9.960 1.00 81.38 122 CYS A O 1
ATOM 967 N N . THR A 1 123 ? 21.445 -12.565 -10.041 1.00 78.25 123 THR A N 1
ATOM 968 C CA . THR A 1 123 ? 21.679 -12.243 -11.458 1.00 78.25 123 THR A CA 1
ATOM 969 C C . THR A 1 123 ? 23.037 -11.585 -11.691 1.00 78.25 123 THR A C 1
ATOM 971 O O . THR A 1 123 ? 23.734 -11.963 -12.627 1.00 78.25 123 THR A O 1
ATOM 974 N N . VAL A 1 124 ? 23.460 -10.666 -10.815 1.00 81.31 124 VAL A N 1
ATOM 975 C CA . VAL A 1 124 ? 24.781 -10.022 -10.904 1.00 81.31 124 VAL A CA 1
ATOM 976 C C . VAL A 1 124 ? 25.902 -11.042 -10.694 1.00 81.31 124 VAL A C 1
ATOM 978 O O . VAL A 1 124 ? 26.862 -11.062 -11.460 1.00 81.31 124 VAL A O 1
ATOM 981 N N . LEU A 1 125 ? 25.761 -11.929 -9.703 1.00 87.94 125 LEU A N 1
ATOM 982 C CA . LEU A 1 125 ? 26.723 -13.006 -9.457 1.00 87.94 125 LEU A CA 1
ATOM 983 C C . LEU A 1 125 ? 26.809 -13.983 -10.635 1.00 87.94 125 LEU A C 1
ATOM 985 O O . LEU A 1 125 ? 27.909 -14.364 -11.021 1.00 87.94 125 LEU A O 1
ATOM 989 N N . ALA A 1 126 ? 25.678 -14.360 -11.235 1.00 80.12 126 ALA A N 1
ATOM 990 C CA . ALA A 1 126 ? 25.667 -15.244 -12.398 1.00 80.12 126 ALA A CA 1
ATOM 991 C C . ALA A 1 126 ? 26.400 -14.626 -13.601 1.00 80.12 126 ALA A C 1
ATOM 993 O O . ALA A 1 126 ? 27.160 -15.321 -14.268 1.00 80.12 126 ALA A O 1
ATOM 994 N N . ILE A 1 127 ? 26.222 -13.322 -13.848 1.00 80.06 127 ILE A N 1
ATOM 995 C CA . ILE A 1 127 ? 26.931 -12.602 -14.920 1.00 80.06 127 ILE A CA 1
ATOM 996 C C . ILE A 1 127 ? 28.442 -12.579 -14.657 1.00 80.06 127 ILE A C 1
ATOM 998 O O . ILE A 1 127 ? 29.221 -12.825 -15.575 1.00 80.06 127 ILE A O 1
ATOM 1002 N N . TRP A 1 128 ? 28.852 -12.326 -13.409 1.00 82.44 128 TRP A N 1
ATOM 1003 C CA . TRP A 1 128 ? 30.265 -12.286 -13.021 1.00 82.44 128 TRP A CA 1
ATOM 1004 C C . TRP A 1 128 ? 30.961 -13.648 -13.146 1.00 82.44 128 TRP A C 1
ATOM 1006 O O . TRP A 1 128 ? 32.127 -13.699 -13.498 1.00 82.44 128 TRP A O 1
ATOM 1016 N N . VAL A 1 129 ? 30.248 -14.750 -12.890 1.00 87.81 129 VAL A N 1
ATOM 1017 C CA . VAL A 1 129 ? 30.784 -16.119 -13.031 1.00 87.81 129 VAL A CA 1
ATOM 1018 C C . VAL A 1 129 ? 30.897 -16.560 -14.496 1.00 87.81 129 VAL A C 1
ATOM 1020 O O . VAL A 1 129 ? 31.696 -17.437 -14.811 1.00 87.81 129 VAL A O 1
ATOM 1023 N N . LEU A 1 130 ? 30.086 -15.988 -15.389 1.00 74.56 130 LEU A N 1
ATOM 1024 C CA . LEU A 1 130 ? 30.052 -16.336 -16.814 1.00 74.56 130 LEU A CA 1
ATOM 1025 C C . LEU A 1 130 ? 31.012 -15.504 -17.686 1.00 74.56 130 LEU A C 1
ATOM 1027 O O . LEU A 1 130 ? 31.132 -15.812 -18.871 1.00 74.56 130 LEU A O 1
ATOM 1031 N N . SER A 1 131 ? 31.646 -14.464 -17.134 1.00 73.62 131 SER A N 1
ATOM 1032 C CA . SER A 1 131 ? 32.613 -13.593 -17.830 1.00 73.62 131 SER A CA 1
ATOM 1033 C C . SER A 1 131 ? 34.042 -13.958 -17.454 1.00 73.62 131 SER A C 1
ATOM 1035 O O . SER A 1 131 ? 34.909 -13.880 -18.350 1.00 73.62 131 SER A O 1
#

Sequence (131 aa):
MKKLCADCYYVGSEKHKTPGNIVVELFLWAAFFVSFFAILAFGILPPIVLFILSIGYSLYRLVGGKKVCPNCKHTSMIPTDSLRAKEIIESRGINVGEADYSESYAPQIYKYVRLGWIILVCTVLAIWVLS

pLDDT: mean 78.77, std 11.22, range [46.06, 92.75]

Secondary structure (DSSP, 8-state):
--EEETTT--EEPPEEE--S-HHHHHHHHHHHHHHHHHHHHH-SHHHHHHHHHHHHHHHHHHHT-EEE-TTT--S-EEETTSHHHHHHHHHHT--------------THHHHHHHHHHHHHHHHHHHHHH-

Foldseek 3Di:
DWWAAPPPRDIGFWDKDFDDDPVVLVVLVVLLVVLVVCCVPPNDPVNVVSVVVNVVVVVSRVPRIATADPPPRDNRIGDCPDPVNVVVCVVVVPDDDDDDPPDDDDDPVVVVVVVVVVVVVVVVVVVVVVD